Protein 4MWG (pdb70)

InterPro domains:
  IPR003382 Flavoprotein [PF02441] (17-140)
  IPR036551 Flavin prenyltransferase-like [G3DSA:3.40.50.1950] (12-192)
  IPR036551 Flavin prenyltransferase-like [SSF52507] (16-171)

Nearest PDB structures (foldseek):
  4mwg-assembly1_A  TM=1.006E+00  e=1.734E-36  Paraburkholderia xenovorans LB400
  3wis-assembly1_A  TM=1.001E+00  e=2.723E-32  Paraburkholderia xenovorans LB400
  6qlg-assembly1_A  TM=7.144E-01  e=1.109E-08  Aspergillus niger
  1sbz-assembly1_D  TM=7.211E-01  e=2.220E-07  Escherichia coli O157:H7
  1sbz-assembly1_A  TM=7.031E-01  e=7.095E-07  Escherichia coli O157:H7

Secondary structure (DSSP, 8-state):
--TT-EEEEEE-S--TTHHHHHHHHHHSSSEEEEE-HHHHHHGGGGT--HHHHHHHS-EEE---SS-GGGGGGGGT-EEEEEEEEE-HHHHHHHHHT---SHHHHHHHHHHHTT--EEEEE--SS-EE---EE---HHHHHHHHHHTTSTTEEEE-SHHHHHHHHHHHHHHHT-

Organism: Paraburkholderia xenovorans (strain LB400) (NCBI:txid266265)

Structure (mmCIF, N/CA/C/O backbone):
data_4MWG
#
_entry.id   4MWG
#
_cell.length_a   184.180
_cell.length_b   184.180
_cell.length_c   184.180
_cell.angle_alpha   90.000
_cell.angle_beta   90.000
_cell.angle_gamma   90.000
#
_symmetry.space_group_name_H-M   'F 4 3 2'
#
loop_
_entity.id
_entity.type
_entity.pdbx_description
1 polymer 'Putative dihydromethanopterin reductase (AfpA)'
2 non-polymer 'SULFATE ION'
3 water water
#
loop_
_atom_site.group_PDB
_atom_site.id
_atom_site.type_symbol
_atom_site.label_atom_id
_atom_site.label_alt_id
_atom_site.label_comp_id
_atom_site.label_asym_id
_atom_site.label_entity_id
_atom_site.label_seq_id
_atom_site.pdbx_PDB_ins_code
_atom_site.Cartn_x
_atom_site.Cartn_y
_atom_site.Cartn_z
_atom_site.occupancy
_atom_site.B_iso_or_equiv
_atom_site.auth_seq_id
_atom_site.auth_comp_id
_atom_site.auth_asym_id
_atom_site.auth_atom_id
_atom_site.pdbx_PDB_model_num
ATOM 1 N N . PHE A 1 19 ? 14.504 52.004 80.597 1.00 88.98 12 PHE A N 1
ATOM 2 C CA . PHE A 1 19 ? 15.267 52.404 79.417 1.00 89.59 12 PHE A CA 1
ATOM 3 C C . PHE A 1 19 ? 15.201 53.913 79.210 1.00 95.09 12 PHE A C 1
ATOM 4 O O . PHE A 1 19 ? 14.350 54.585 79.790 1.00 100.31 12 PHE A O 1
ATOM 12 N N . LYS A 1 20 ? 16.095 54.435 78.372 1.00 96.98 13 LYS A N 1
ATOM 13 C CA . LYS A 1 20 ? 16.090 55.851 78.004 1.00 98.39 13 LYS A CA 1
ATOM 14 C C . LYS A 1 20 ? 14.744 56.258 77.399 1.00 96.00 13 LYS A C 1
ATOM 15 O O . LYS A 1 20 ? 14.010 55.410 76.887 1.00 96.20 13 LYS A O 1
ATOM 21 N N . PRO A 1 21 ? 14.407 57.556 77.463 1.00 93.69 14 PRO A N 1
ATOM 22 C CA . PRO A 1 21 ? 13.141 58.013 76.878 1.00 86.79 14 PRO A CA 1
ATOM 23 C C . PRO A 1 21 ? 13.051 57.745 75.373 1.00 82.73 14 PRO A C 1
ATOM 24 O O . PRO A 1 21 ? 11.966 57.465 74.868 1.00 80.26 14 PRO A O 1
ATOM 28 N N . ASP A 1 22 ? 14.178 57.822 74.671 1.00 79.76 15 ASP A N 1
ATOM 29 C CA . ASP A 1 22 ? 14.180 57.647 73.221 1.00 73.09 15 ASP A CA 1
ATOM 30 C C . ASP A 1 22 ? 14.674 56.262 72.806 1.00 66.22 15 ASP A C 1
ATOM 31 O O . ASP A 1 22 ? 15.150 56.080 71.682 1.00 62.01 15 ASP A O 1
ATOM 36 N N . ALA A 1 23 ? 14.545 55.296 73.717 1.00 57.13 16 ALA A N 1
ATOM 37 C CA . ALA A 1 23 ? 14.885 53.905 73.444 1.00 56.74 16 ALA A CA 1
ATOM 38 C C . ALA A 1 23 ? 14.157 53.399 72.200 1.00 58.33 16 ALA A C 1
ATOM 39 O O . ALA A 1 23 ? 13.052 53.851 71.888 1.00 59.59 16 ALA A O 1
ATOM 41 N N . ARG A 1 24 ? 14.784 52.466 71.492 1.00 56.15 17 ARG A N 1
ATOM 42 C CA . ARG A 1 24 ? 14.271 51.997 70.208 1.00 54.37 17 ARG A CA 1
ATOM 43 C C . ARG A 1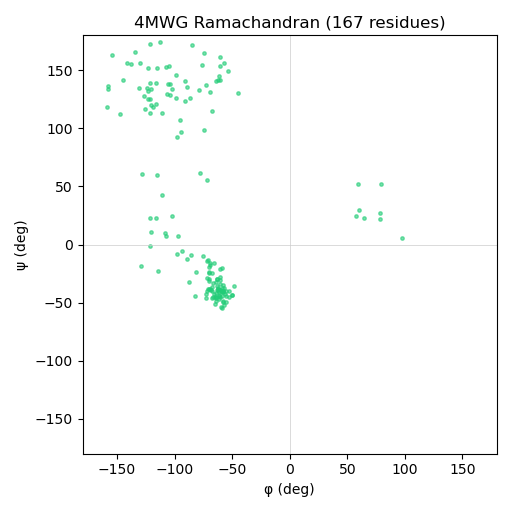 24 ? 14.006 50.506 70.191 1.00 49.82 17 ARG A C 1
ATOM 44 O O . ARG A 1 24 ? 14.349 49.785 71.127 1.00 48.57 17 ARG A O 1
ATOM 52 N N . PHE A 1 25 ? 13.398 50.058 69.101 1.00 43.79 18 PHE A N 1
ATOM 53 C CA . PHE A 1 25 ? 13.357 48.646 68.762 1.00 38.69 18 PHE A CA 1
ATOM 54 C C . PHE A 1 25 ? 14.691 48.246 68.138 1.00 46.39 18 PHE A C 1
ATOM 55 O O . PHE A 1 25 ? 15.197 48.961 67.276 1.00 45.27 18 PHE A O 1
ATOM 63 N N . ALA A 1 26 ? 15.273 47.131 68.581 1.00 41.52 19 ALA A N 1
ATOM 64 C CA . ALA A 1 26 ? 16.397 46.521 67.858 1.00 36.74 19 ALA A CA 1
ATOM 65 C C . ALA A 1 26 ? 15.844 45.444 66.933 1.00 37.48 19 ALA A C 1
ATOM 66 O O . ALA A 1 26 ? 15.572 44.324 67.367 1.00 42.33 19 ALA A O 1
ATOM 68 N N . TRP A 1 27 ? 15.643 45.791 65.669 1.00 40.87 20 TRP A N 1
ATOM 69 C CA . TRP A 1 27 ? 15.001 44.873 64.743 1.00 36.82 20 TRP A CA 1
ATOM 70 C C . TRP A 1 27 ? 16.054 44.084 63.952 1.00 38.35 20 TRP A C 1
ATOM 71 O O . TRP A 1 27 ? 16.730 44.627 63.077 1.00 38.02 20 TRP A O 1
ATOM 82 N N . CYS A 1 28 ? 16.196 42.805 64.278 1.00 35.97 21 CYS A N 1
ATOM 83 C CA . CYS A 1 28 ? 17.168 41.934 63.609 1.00 31.91 21 CYS A CA 1
ATOM 84 C C . CYS A 1 28 ? 16.575 41.227 62.419 1.00 36.49 21 CYS A C 1
ATOM 85 O O . CYS A 1 28 ? 15.424 40.784 62.467 1.00 42.09 21 CYS A O 1
ATOM 88 N N . VAL A 1 29 ? 17.369 41.108 61.356 1.00 35.21 22 VAL A N 1
ATOM 89 C CA . VAL A 1 29 ? 16.946 40.435 60.139 1.00 34.77 22 VAL A CA 1
ATOM 90 C C . VAL A 1 29 ? 17.890 39.255 59.840 1.00 34.39 22 VAL A C 1
ATOM 91 O O . VAL A 1 29 ? 19.097 39.415 59.908 1.00 35.93 22 VAL A O 1
ATOM 95 N N . THR A 1 30 ? 17.340 38.087 59.506 1.00 33.22 23 THR A N 1
ATOM 96 C CA . THR A 1 30 ? 18.153 36.912 59.129 1.00 30.68 23 THR A CA 1
ATOM 97 C C . THR A 1 30 ? 17.975 36.545 57.644 1.00 36.97 23 THR A C 1
ATOM 98 O O . THR A 1 30 ? 17.147 37.133 56.947 1.00 39.77 23 THR A O 1
ATOM 102 N N . GLY A 1 31 ? 18.751 35.575 57.167 1.00 39.34 24 GLY A N 1
ATOM 103 C CA . GLY A 1 31 ? 18.780 35.214 55.755 1.00 31.87 24 GLY A CA 1
ATOM 104 C C . GLY A 1 31 ? 17.569 34.485 55.182 1.00 36.34 24 GLY A C 1
ATOM 105 O O . GLY A 1 31 ? 17.704 33.426 54.585 1.00 39.51 24 GLY A O 1
ATOM 106 N N . SER A 1 32 ? 16.386 35.069 55.335 1.00 42.22 25 SER A N 1
ATOM 107 C CA . SER A 1 32 ? 15.159 34.505 54.771 1.00 48.78 25 SER A CA 1
ATOM 108 C C . SER A 1 32 ? 14.472 35.517 53.856 1.00 54.82 25 SER A C 1
ATOM 109 O O . SER A 1 32 ? 14.301 36.677 54.230 1.00 53.65 25 SER A O 1
ATOM 112 N N . GLY A 1 33 ? 14.076 35.087 52.662 1.00 56.51 26 GLY A N 1
ATOM 113 C CA . GLY A 1 33 ? 13.331 35.958 51.768 1.00 51.37 26 GLY A CA 1
ATOM 114 C C . GLY A 1 33 ? 11.843 35.826 52.029 1.00 61.52 26 GLY A C 1
ATOM 115 O O . GLY A 1 33 ? 11.032 36.639 51.561 1.00 61.78 26 GLY A O 1
ATOM 116 N N . HIS A 1 34 ? 11.485 34.794 52.790 1.00 60.24 27 HIS A N 1
ATOM 117 C CA . HIS A 1 34 ? 10.090 34.497 53.071 1.00 59.79 27 HIS A CA 1
ATOM 118 C C . HIS A 1 34 ? 9.476 35.588 53.933 1.00 59.74 27 HIS A C 1
ATOM 119 O O . HIS A 1 34 ? 9.886 35.792 55.074 1.00 61.84 27 HIS A O 1
ATOM 126 N N . LEU A 1 35 ? 8.505 36.294 53.361 1.00 53.50 28 LEU A N 1
ATOM 127 C CA . LEU A 1 35 ? 7.794 37.377 54.037 1.00 59.57 28 LEU A CA 1
ATOM 128 C C . LEU A 1 35 ? 8.755 38.463 54.510 1.00 56.89 28 LEU A C 1
ATOM 129 O O . LEU A 1 35 ? 8.462 39.209 55.445 1.00 58.56 28 LEU A O 1
ATOM 134 N N . LEU A 1 36 ? 9.900 38.543 53.842 1.00 50.06 29 LEU A N 1
ATOM 135 C CA . LEU A 1 36 ? 10.927 39.521 54.158 1.00 47.43 29 LEU A CA 1
ATOM 136 C C . LEU A 1 36 ? 10.435 40.928 53.896 1.00 51.94 29 LEU A C 1
ATOM 137 O O . LEU A 1 36 ? 10.624 41.835 54.706 1.00 51.08 29 LEU A O 1
ATOM 142 N N . ASP A 1 37 ? 9.794 41.090 52.746 1.00 48.48 30 ASP A N 1
ATOM 143 C CA . ASP A 1 37 ? 9.285 42.377 52.320 1.00 58.08 30 ASP A CA 1
ATOM 144 C C . ASP A 1 37 ? 8.259 42.927 53.303 1.00 63.91 30 ASP A C 1
ATOM 145 O O . ASP A 1 37 ? 8.287 44.110 53.672 1.00 63.65 30 ASP A O 1
ATOM 150 N N . GLU A 1 38 ? 7.350 42.052 53.721 1.00 58.13 31 GLU A N 1
ATOM 151 C CA . GLU A 1 38 ? 6.301 42.424 54.652 1.00 52.59 31 GLU A CA 1
ATOM 152 C C . GLU A 1 38 ? 6.866 42.678 56.046 1.00 49.57 31 GLU A C 1
ATOM 153 O O . GLU A 1 38 ? 6.335 43.486 56.803 1.00 52.91 31 GLU A O 1
ATOM 159 N N . SER A 1 39 ? 7.949 41.998 56.390 1.00 46.21 32 SER A N 1
ATOM 160 C CA . SER A 1 39 ? 8.577 42.237 57.686 1.00 51.71 32 SER A CA 1
ATOM 161 C C . SER A 1 39 ? 9.188 43.636 57.739 1.00 49.70 32 SER A C 1
ATOM 162 O O . SER A 1 39 ? 8.988 44.363 58.709 1.00 46.78 32 SER A O 1
ATOM 165 N N . ILE A 1 40 ? 9.917 44.011 56.688 1.00 48.17 33 ILE A N 1
ATOM 166 C CA . ILE A 1 40 ? 10.514 45.346 56.603 1.00 52.26 33 ILE A CA 1
ATOM 167 C C . ILE A 1 40 ? 9.424 46.417 56.586 1.00 49.06 33 ILE A C 1
ATOM 168 O O . ILE A 1 40 ? 9.585 47.482 57.182 1.00 54.18 33 ILE A O 1
ATOM 173 N N . ALA A 1 41 ? 8.309 46.126 55.918 1.00 46.43 34 ALA A N 1
ATOM 174 C CA . ALA A 1 41 ? 7.176 47.050 55.903 1.00 47.64 34 ALA A CA 1
ATOM 175 C C . ALA A 1 41 ? 6.651 47.287 57.314 1.00 53.93 34 ALA A C 1
ATOM 176 O O . ALA A 1 41 ? 6.277 48.410 57.670 1.00 58.68 34 ALA A O 1
ATOM 178 N N . LEU A 1 42 ? 6.623 46.232 58.125 1.00 50.44 35 LEU A N 1
ATOM 179 C CA . LEU A 1 42 ? 6.172 46.377 59.510 1.00 51.48 35 LEU A CA 1
ATOM 180 C C . LEU A 1 42 ? 7.152 47.213 60.322 1.00 52.38 35 LEU A C 1
ATOM 181 O O . LEU A 1 42 ? 6.738 48.030 61.140 1.00 54.87 35 LEU A O 1
ATOM 186 N N . ALA A 1 43 ? 8.447 47.006 60.091 1.00 52.27 36 ALA A N 1
ATOM 187 C CA . ALA A 1 43 ? 9.483 47.751 60.805 1.00 48.79 36 ALA A CA 1
ATOM 188 C C . ALA A 1 43 ? 9.414 49.245 60.481 1.00 57.67 36 ALA A C 1
ATOM 189 O O . ALA A 1 43 ? 9.714 50.093 61.329 1.00 62.53 36 ALA A O 1
ATOM 191 N N . LEU A 1 44 ? 9.006 49.554 59.253 1.00 53.40 37 LEU A N 1
ATOM 192 C CA . LEU A 1 44 ? 8.863 50.932 58.805 1.00 61.27 37 LEU A CA 1
ATOM 193 C C . LEU A 1 44 ? 7.753 51.659 59.543 1.00 58.17 37 LEU A C 1
ATOM 194 O O . LEU A 1 44 ? 7.855 52.857 59.777 1.00 65.50 37 LEU A O 1
ATOM 199 N N . GLU A 1 45 ? 6.693 50.937 59.904 1.00 59.54 38 GLU A N 1
ATOM 200 C CA . GLU A 1 45 ? 5.577 51.532 60.643 1.00 65.14 38 GLU A CA 1
ATOM 201 C C . GLU A 1 45 ? 5.973 51.892 62.072 1.00 60.71 38 GLU A C 1
ATOM 202 O O . GLU A 1 45 ? 5.295 52.682 62.717 1.00 64.39 38 GLU A O 1
ATOM 208 N N . LEU A 1 46 ? 7.051 51.297 62.575 1.00 55.56 39 LEU A N 1
ATOM 209 C CA . LEU A 1 46 ? 7.490 51.573 63.945 1.00 60.02 39 LEU A CA 1
ATOM 210 C C . LEU A 1 46 ? 8.103 52.961 64.054 1.00 66.63 39 LEU A C 1
ATOM 211 O O . LEU A 1 46 ? 8.881 53.363 63.190 1.00 72.39 39 LEU A O 1
ATOM 216 N N . PRO A 1 47 ? 7.761 53.691 65.126 1.00 70.13 40 PRO A N 1
ATOM 217 C CA . PRO A 1 47 ? 8.255 55.060 65.320 1.00 77.22 40 PRO A CA 1
ATOM 218 C C . PRO A 1 47 ? 9.782 55.151 65.292 1.00 70.69 40 PRO A C 1
ATOM 219 O O . PRO A 1 47 ? 10.318 56.051 64.639 1.00 70.73 40 PRO A O 1
ATOM 223 N N . ARG A 1 48 ? 10.464 54.227 65.967 1.00 59.32 41 ARG A N 1
ATOM 224 C CA . ARG A 1 48 ? 11.922 54.249 66.027 1.00 54.17 41 ARG A CA 1
ATOM 225 C C . ARG A 1 48 ? 12.488 52.843 66.109 1.00 63.49 41 ARG A C 1
ATOM 226 O O . ARG A 1 48 ? 12.307 52.152 67.119 1.00 63.30 41 ARG A O 1
ATOM 228 N N . ALA A 1 49 ? 13.173 52.415 65.051 1.00 49.06 42 ALA A N 1
ATOM 229 C CA . ALA A 1 49 ? 13.819 51.109 65.066 1.00 43.43 42 ALA A CA 1
ATOM 230 C C . ALA A 1 49 ? 15.126 51.145 64.288 1.00 47.63 42 ALA A C 1
ATOM 231 O O . ALA A 1 49 ? 15.226 51.810 63.253 1.00 54.22 42 ALA A O 1
ATOM 233 N N . ASP A 1 50 ? 16.130 50.444 64.803 1.00 41.61 43 ASP A N 1
ATOM 234 C CA . ASP A 1 50 ? 17.371 50.218 64.064 1.00 42.87 43 ASP A CA 1
ATOM 235 C C . ASP A 1 50 ? 17.410 48.775 63.548 1.00 40.97 43 ASP A C 1
ATOM 236 O O . ASP A 1 50 ? 16.794 47.883 64.145 1.00 43.62 43 ASP A O 1
ATOM 241 N N . LEU A 1 51 ? 18.134 48.552 62.453 1.00 41.38 44 LEU A N 1
ATOM 242 C CA . LEU A 1 51 ? 18.228 47.229 61.839 1.00 42.89 44 LEU A CA 1
ATOM 243 C C . LEU A 1 51 ? 19.559 46.563 62.128 1.00 41.91 44 LEU A C 1
ATOM 244 O O . LEU A 1 51 ? 20.612 47.199 62.051 1.00 40.10 44 LEU A O 1
ATOM 249 N N . PHE A 1 52 ? 19.495 45.268 62.427 1.00 34.79 45 PHE A N 1
ATOM 250 C CA . PHE A 1 52 ? 20.671 44.467 62.740 1.00 34.58 45 PHE A CA 1
ATOM 251 C C . PHE A 1 52 ? 20.688 43.242 61.814 1.00 39.63 45 PHE A C 1
ATOM 252 O O . PHE A 1 52 ? 19.781 42.422 61.864 1.00 36.34 45 PHE A O 1
ATOM 260 N N . LEU A 1 53 ? 21.709 43.127 60.963 1.00 38.24 46 LEU A N 1
ATOM 261 C CA . LEU A 1 53 ? 21.725 42.088 59.931 1.00 37.20 46 LEU A CA 1
ATOM 262 C C . LEU A 1 53 ? 22.699 40.946 60.242 1.00 33.93 46 LEU A C 1
ATOM 263 O O . LEU A 1 53 ? 23.816 41.187 60.688 1.00 35.47 46 LEU A O 1
ATOM 268 N N . SER A 1 54 ? 22.279 39.705 59.998 1.00 31.13 47 SER A N 1
ATOM 269 C CA . SER A 1 54 ? 23.238 38.602 59.911 1.00 30.60 47 SER A CA 1
ATOM 270 C C . SER A 1 54 ? 23.986 38.707 58.580 1.00 34.79 47 SER A C 1
ATOM 271 O O . SER A 1 54 ? 23.552 39.438 57.671 1.00 34.73 47 SER A O 1
ATOM 274 N N . ALA A 1 55 ? 25.098 37.983 58.451 1.00 33.33 48 ALA A N 1
ATOM 275 C CA . ALA A 1 55 ? 25.822 37.939 57.181 1.00 35.17 48 ALA A CA 1
ATOM 276 C C . ALA A 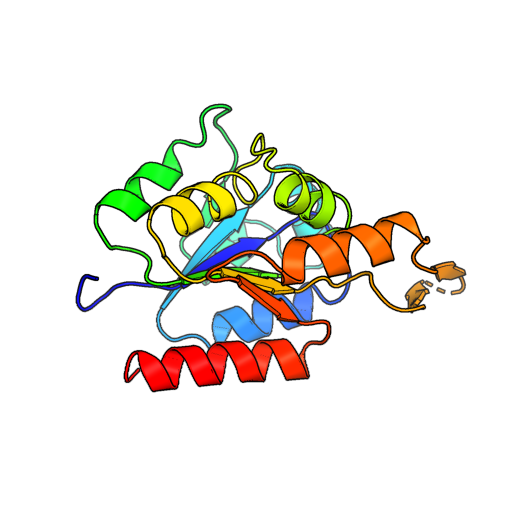1 55 ? 24.937 37.379 56.059 1.00 34.52 48 ALA A C 1
ATOM 277 O O . ALA A 1 55 ? 24.958 37.884 54.943 1.00 36.94 48 ALA A O 1
ATOM 279 N N . ALA A 1 56 ? 24.126 36.363 56.357 1.00 32.59 49 ALA A N 1
ATOM 280 C CA . ALA A 1 56 ? 23.282 35.774 55.319 1.00 40.35 49 ALA A CA 1
ATOM 281 C C . ALA A 1 56 ? 22.160 36.736 54.908 1.00 37.77 49 ALA A C 1
ATOM 282 O O . ALA A 1 56 ? 21.738 36.739 53.759 1.00 39.04 49 ALA A O 1
ATOM 284 N N . ALA A 1 57 ? 21.686 37.551 55.845 1.00 35.45 50 ALA A N 1
ATOM 285 C CA . ALA A 1 57 ? 20.659 38.547 55.531 1.00 33.97 50 ALA A CA 1
ATOM 286 C C . ALA A 1 57 ? 21.211 39.551 54.525 1.00 38.77 50 ALA A C 1
ATOM 287 O O . ALA A 1 57 ? 20.527 39.964 53.589 1.00 45.35 50 ALA A O 1
ATOM 289 N N . GLU A 1 58 ? 22.477 39.897 54.716 1.00 35.06 51 GLU A N 1
ATOM 290 C CA . GLU A 1 58 ? 23.160 40.851 53.873 1.00 40.90 51 GLU A CA 1
ATOM 291 C C . GLU A 1 58 ? 23.268 40.351 52.433 1.00 50.76 51 GLU A C 1
ATOM 292 O O . GLU A 1 58 ? 23.265 41.148 51.495 1.00 50.81 51 GLU A O 1
ATOM 298 N N . GLU A 1 59 ? 23.322 39.034 52.248 1.00 49.26 52 GLU A N 1
ATOM 299 C CA . GLU A 1 59 ? 23.365 38.464 50.896 1.00 51.62 52 GLU A CA 1
ATOM 300 C C . GLU A 1 59 ? 21.968 38.250 50.317 1.00 50.89 52 GLU A C 1
ATOM 301 O O . GLU A 1 59 ? 21.752 38.351 49.114 1.00 54.24 52 GLU A O 1
ATOM 307 N N . VAL A 1 60 ? 21.018 37.953 51.185 1.00 43.81 53 VAL A N 1
ATOM 308 C CA . VAL A 1 60 ? 19.671 37.613 50.753 1.00 51.77 53 VAL A CA 1
ATOM 309 C C . VAL A 1 60 ? 18.822 38.845 50.468 1.00 52.48 53 VAL A C 1
ATOM 310 O O . VAL A 1 60 ? 18.092 38.888 49.472 1.00 44.95 53 VAL A O 1
ATOM 314 N N . LEU A 1 61 ? 18.900 39.834 51.357 1.00 44.33 54 LEU A N 1
ATOM 315 C CA . LEU A 1 61 ? 18.065 41.029 51.234 1.00 43.68 54 LEU A CA 1
ATOM 316 C C . LEU A 1 61 ? 18.084 41.700 49.849 1.00 45.50 54 LEU A C 1
ATOM 317 O O . LEU A 1 61 ? 17.024 42.100 49.364 1.00 46.19 54 LEU A O 1
ATOM 322 N N . PRO A 1 62 ? 19.271 41.840 49.206 1.00 43.83 55 PRO A N 1
ATOM 323 C CA . PRO A 1 62 ? 19.261 42.469 47.876 1.00 49.39 55 PRO A CA 1
ATOM 324 C C . PRO A 1 62 ? 18.430 41.703 46.855 1.00 58.67 55 PRO A C 1
ATOM 325 O O . PRO A 1 62 ? 17.870 42.307 45.938 1.00 58.87 55 PRO A O 1
ATOM 329 N N . LEU A 1 63 ? 18.364 40.386 47.011 1.00 55.86 56 LEU A N 1
ATOM 330 C CA . LEU A 1 63 ? 17.655 39.546 46.052 1.00 57.57 56 LEU A CA 1
ATOM 331 C C . LEU A 1 63 ? 16.147 39.733 46.161 1.00 57.65 56 LEU A C 1
ATOM 332 O O . LEU A 1 63 ? 15.396 39.327 45.272 1.00 59.13 56 LEU A O 1
ATOM 337 N N . TYR A 1 64 ? 15.703 40.362 47.243 1.00 50.57 57 TYR A N 1
ATOM 338 C CA . TYR A 1 64 ? 14.281 40.566 47.462 1.00 52.87 57 TYR A CA 1
ATOM 339 C C . TYR A 1 64 ? 13.911 42.028 47.588 1.00 55.42 57 TYR A C 1
ATOM 340 O O . TYR A 1 64 ? 12.888 42.360 48.176 1.00 66.03 57 TYR A O 1
ATOM 349 N N . GLY A 1 65 ? 14.744 42.906 47.046 1.00 56.14 58 GLY A N 1
ATOM 350 C CA . GLY A 1 65 ? 14.376 44.307 46.939 1.00 52.68 58 GLY A CA 1
ATOM 351 C C . GLY A 1 65 ? 14.890 45.237 48.023 1.00 45.20 58 GLY A C 1
ATOM 352 O O . GLY A 1 65 ? 14.544 46.423 48.032 1.00 51.45 58 GLY A O 1
ATOM 353 N N . TRP A 1 66 ? 15.724 44.712 48.916 1.00 41.30 59 TRP A N 1
ATOM 354 C CA . TRP A 1 66 ? 16.237 45.484 50.058 1.00 49.73 59 TRP A CA 1
ATOM 355 C C . TRP A 1 66 ? 17.757 45.451 50.204 1.00 43.46 59 TRP A C 1
ATOM 356 O O . TRP A 1 66 ? 18.291 45.007 51.221 1.00 40.03 59 TRP A O 1
ATOM 367 N N . ALA A 1 67 ? 18.429 45.943 49.171 1.00 44.61 60 ALA A N 1
ATOM 368 C CA . ALA A 1 67 ? 19.860 46.201 49.194 1.00 46.68 60 ALA A CA 1
ATOM 369 C C . ALA A 1 67 ? 20.183 47.213 50.280 1.00 44.99 60 ALA A C 1
ATOM 370 O O . ALA A 1 67 ? 19.339 48.038 50.634 1.00 47.19 60 ALA A O 1
ATOM 372 N N . LEU A 1 68 ? 21.406 47.170 50.791 1.00 46.23 61 LEU A N 1
ATOM 373 C CA . LEU A 1 68 ? 21.823 48.093 51.848 1.00 48.28 61 LEU A CA 1
ATOM 374 C C . LEU A 1 68 ? 21.535 49.586 51.573 1.00 47.94 61 LEU A C 1
ATOM 375 O O . LEU A 1 68 ? 21.072 50.268 52.475 1.00 51.37 61 LEU A O 1
ATOM 380 N N . PRO A 1 69 ? 21.800 50.096 50.344 1.00 50.98 62 PRO A N 1
ATOM 381 C CA . PRO A 1 69 ? 21.492 51.514 50.110 1.00 51.39 62 PRO A CA 1
ATOM 382 C C . PRO A 1 69 ? 20.024 51.848 50.359 1.00 52.74 62 PRO A C 1
ATOM 383 O O . PRO A 1 69 ? 19.706 52.936 50.827 1.00 60.39 62 PRO A O 1
ATOM 387 N N . ARG A 1 70 ? 19.137 50.917 50.041 1.00 52.06 63 ARG A N 1
ATOM 388 C CA . ARG A 1 70 ? 17.734 51.165 50.270 1.00 52.41 63 ARG A CA 1
ATOM 389 C C . ARG A 1 70 ? 17.441 51.100 51.761 1.00 46.23 63 ARG A C 1
ATOM 390 O O . ARG A 1 70 ? 16.748 51.966 52.291 1.00 53.90 63 ARG A O 1
ATOM 398 N N . LEU A 1 71 ? 17.964 50.082 52.438 1.00 41.05 64 LEU A N 1
ATOM 399 C CA . LEU A 1 71 ? 17.762 49.977 53.882 1.00 42.22 64 LEU A CA 1
ATOM 400 C C . LEU A 1 71 ? 18.251 51.233 54.605 1.00 48.36 64 LEU A C 1
ATOM 401 O O . LEU A 1 71 ? 17.578 51.736 55.493 1.00 47.38 64 LEU A O 1
ATOM 406 N N . ARG A 1 72 ? 19.409 51.747 54.199 1.00 48.51 65 ARG A N 1
ATOM 407 C CA . ARG A 1 72 ? 20.006 52.910 54.849 1.00 48.41 65 ARG A CA 1
ATOM 408 C C . ARG A 1 72 ? 19.236 54.208 54.623 1.00 53.01 65 ARG A C 1
ATOM 409 O O . ARG A 1 72 ? 19.429 55.160 55.369 1.00 60.34 65 ARG A O 1
ATOM 417 N N . LYS A 1 73 ? 18.360 54.255 53.622 1.00 48.88 66 LYS A N 1
ATOM 418 C CA . LYS A 1 73 ? 17.497 55.421 53.453 1.00 54.50 66 LYS A CA 1
ATOM 419 C C . LYS A 1 73 ? 16.448 55.500 54.553 1.00 55.92 66 LYS A C 1
ATOM 420 O O . LYS A 1 73 ? 15.945 56.575 54.849 1.00 54.52 66 LYS A O 1
ATOM 426 N N . HIS A 1 74 ? 16.114 54.362 55.155 1.00 55.98 67 HIS A N 1
ATOM 427 C CA . HIS A 1 74 ? 15.011 54.310 56.115 1.00 53.03 67 HIS A CA 1
ATOM 428 C C . HIS A 1 74 ? 15.443 53.994 57.541 1.00 51.10 67 HIS A C 1
ATOM 429 O O . HIS A 1 74 ? 14.733 54.303 58.491 1.00 58.78 67 HIS A O 1
ATOM 436 N N . PHE A 1 75 ? 16.599 53.363 57.687 1.00 43.48 68 PHE A N 1
ATOM 437 C CA . PHE A 1 75 ? 17.073 52.927 58.992 1.00 44.88 68 PHE A CA 1
ATOM 438 C C . PHE A 1 75 ? 18.551 53.194 59.179 1.00 45.96 68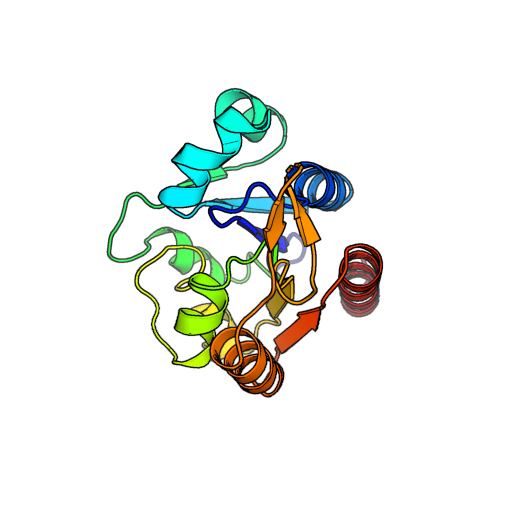 PHE A C 1
ATOM 439 O O . PHE A 1 75 ? 19.315 53.224 58.219 1.00 45.93 68 PHE A O 1
ATOM 447 N N . ARG A 1 76 ? 18.955 53.313 60.435 1.00 45.71 69 ARG A N 1
ATOM 448 C CA . ARG A 1 76 ? 20.329 53.031 60.813 1.00 49.58 69 ARG A CA 1
ATOM 449 C C . ARG A 1 76 ? 20.531 51.518 60.669 1.00 46.59 69 ARG A C 1
ATOM 450 O O . ARG A 1 76 ? 19.716 50.728 61.141 1.00 42.49 69 ARG A O 1
ATOM 458 N N . VAL A 1 77 ? 21.596 51.100 59.999 1.00 44.02 70 VAL A N 1
ATOM 459 C CA . VAL A 1 77 ? 21.805 49.667 59.771 1.00 38.80 70 VAL A CA 1
ATOM 460 C C . VAL A 1 77 ? 23.128 49.189 60.362 1.00 44.60 70 VAL A C 1
ATOM 461 O O . VAL A 1 77 ? 24.182 49.744 60.064 1.00 45.08 70 VAL A O 1
ATOM 465 N N . PHE A 1 78 ? 23.054 48.171 61.211 1.00 40.64 71 PHE A N 1
ATOM 466 C CA . PHE A 1 78 ? 24.240 47.548 61.783 1.00 42.85 71 PHE A CA 1
ATOM 467 C C . PHE A 1 78 ? 24.463 46.202 61.142 1.00 40.56 71 PHE A C 1
ATOM 468 O O . PHE A 1 78 ? 23.556 45.363 61.076 1.00 40.58 71 PHE A O 1
ATOM 476 N N . ARG A 1 79 ? 25.688 46.009 60.686 1.00 41.52 72 ARG A N 1
ATOM 477 C CA . ARG A 1 79 ? 26.079 44.818 59.971 1.00 45.03 72 ARG A CA 1
ATOM 478 C C . ARG A 1 79 ? 26.962 43.946 60.818 1.00 45.00 72 ARG A C 1
ATOM 479 O O . ARG A 1 79 ? 27.700 44.424 61.671 1.00 47.64 72 ARG A O 1
ATOM 487 N N . ASP A 1 80 ? 26.892 42.660 60.515 1.00 54.08 73 ASP A N 1
ATOM 488 C CA . ASP A 1 80 ? 27.586 41.613 61.218 1.00 57.79 73 ASP A CA 1
ATOM 489 C C . ASP A 1 80 ? 29.052 41.565 60.814 1.00 71.33 73 ASP A C 1
ATOM 490 O O . ASP A 1 80 ? 29.506 40.573 60.251 1.00 68.58 73 ASP A O 1
ATOM 495 N N . ASN A 1 81 ? 29.788 42.638 61.069 1.00 83.97 74 ASN A N 1
ATOM 496 C CA . ASN A 1 81 ? 31.194 42.665 60.687 1.00 94.10 74 ASN A CA 1
ATOM 497 C C . ASN A 1 81 ? 32.093 42.637 61.915 1.00 98.61 74 ASN A C 1
ATOM 498 O O . ASN A 1 81 ? 33.092 43.355 61.997 1.00 101.12 74 ASN A O 1
ATOM 503 N N . SER A 1 82 ? 31.713 41.792 62.869 1.00 97.01 75 SER A N 1
ATOM 504 C CA . SER A 1 82 ? 32.573 41.450 63.996 1.00 95.15 75 SER A CA 1
ATOM 505 C C . SER A 1 82 ? 32.137 40.112 64.591 1.00 91.58 75 SER A C 1
ATOM 506 O O . SER A 1 82 ? 30.945 39.871 64.802 1.00 84.09 75 SER A O 1
ATOM 509 N N . ALA A 1 83 ? 33.111 39.241 64.840 1.00 93.12 76 ALA A N 1
ATOM 510 C CA . ALA A 1 83 ? 32.855 37.949 65.471 1.00 82.76 76 ALA A CA 1
ATOM 511 C C . ALA A 1 83 ? 32.299 38.147 66.885 1.00 85.42 76 ALA A C 1
ATOM 512 O O . ALA A 1 83 ? 31.434 37.389 67.342 1.00 89.48 76 ALA A O 1
ATOM 514 N N . SER A 1 84 ? 32.789 39.188 67.557 1.00 81.79 77 SER A N 1
ATOM 515 C CA . SER A 1 84 ? 32.381 39.517 68.920 1.00 82.29 77 SER A CA 1
ATOM 516 C C . SER A 1 84 ? 30.963 40.085 68.992 1.00 87.73 77 SER A C 1
ATOM 517 O O . SER A 1 84 ? 30.280 39.931 70.010 1.00 86.48 77 SER A O 1
ATOM 520 N N . GLY A 1 85 ? 30.526 40.738 67.914 1.00 89.59 78 GLY A N 1
ATOM 521 C CA . GLY A 1 85 ? 29.230 41.396 67.884 1.00 85.75 78 GLY A CA 1
ATOM 522 C C . GLY A 1 85 ? 29.271 42.740 68.594 1.00 86.11 78 GLY A C 1
ATOM 523 O O . GLY A 1 85 ? 28.448 43.022 69.463 1.00 81.02 78 GLY A O 1
ATOM 524 N N . VAL A 1 86 ? 30.232 43.576 68.213 1.00 92.61 79 VAL A N 1
ATOM 525 C CA . VAL A 1 86 ? 30.447 44.889 68.841 1.00 92.93 79 VAL A CA 1
ATOM 526 C C . VAL A 1 86 ? 29.203 45.806 69.028 1.00 93.02 79 VAL A C 1
ATOM 527 O O . VAL A 1 86 ? 29.120 46.515 70.039 1.00 87.89 79 VAL A O 1
ATOM 531 N N . PRO A 1 87 ? 28.237 45.801 68.072 1.00 89.49 80 PRO A N 1
ATOM 532 C CA . PRO A 1 87 ? 27.044 46.650 68.252 1.00 83.99 80 PRO A CA 1
ATOM 533 C C . PRO A 1 87 ? 26.218 46.376 69.508 1.00 79.17 80 PRO A C 1
ATOM 534 O O . PRO A 1 87 ? 25.451 47.243 69.925 1.00 71.19 80 PRO A O 1
ATOM 538 N N . VAL A 1 88 ? 26.376 45.192 70.091 1.00 80.58 81 VAL A N 1
ATOM 539 C CA . VAL A 1 88 ? 25.538 44.750 71.202 1.00 80.44 81 VAL A CA 1
ATOM 540 C C . VAL A 1 88 ? 25.791 45.531 72.511 1.00 80.81 81 VAL A C 1
ATOM 541 O O . VAL A 1 88 ? 24.959 45.514 73.427 1.00 80.94 81 VAL A O 1
ATOM 545 N N . GLY A 1 89 ? 26.913 46.243 72.589 1.00 75.59 82 GLY A N 1
ATOM 546 C CA . GLY A 1 89 ? 27.208 47.058 73.755 1.00 69.20 82 GLY A CA 1
ATOM 547 C C . GLY A 1 89 ? 26.170 48.146 73.989 1.00 72.53 82 GLY A C 1
ATOM 548 O O . GLY A 1 89 ? 26.036 48.662 75.099 1.00 72.15 82 GLY A O 1
ATOM 549 N N . MET A 1 90 ? 25.428 48.493 72.939 1.00 72.28 83 MET A N 1
ATOM 550 C CA . MET A 1 90 ? 24.391 49.522 73.038 1.00 77.21 83 MET A CA 1
ATOM 551 C C . MET A 1 90 ? 23.201 49.098 73.910 1.00 68.50 83 MET A C 1
ATOM 552 O O . MET A 1 90 ? 22.498 49.952 74.464 1.00 57.97 83 MET A O 1
ATOM 557 N N . LEU A 1 91 ? 22.980 47.789 74.034 1.00 65.48 84 LEU A N 1
ATOM 558 C CA . LEU A 1 91 ? 21.972 47.268 74.953 1.00 65.45 84 LEU A CA 1
ATOM 559 C C . LEU A 1 91 ? 22.252 47.685 76.397 1.00 71.85 84 LEU A C 1
ATOM 560 O O . LEU A 1 91 ? 21.331 47.992 77.157 1.00 72.67 84 LEU A O 1
ATOM 565 N N . TYR A 1 92 ? 23.527 47.709 76.767 1.00 70.41 85 TYR A N 1
ATOM 566 C CA . TYR A 1 92 ? 23.919 48.012 78.140 1.00 67.79 85 TYR A CA 1
ATOM 567 C C . TYR A 1 92 ? 23.587 49.437 78.556 1.00 75.58 85 TYR A C 1
ATOM 568 O O . TYR A 1 92 ? 23.592 49.757 79.743 1.00 80.95 85 TYR A O 1
ATOM 577 N N . HIS A 1 93 ? 23.306 50.306 77.596 1.00 75.50 86 HIS A N 1
ATOM 578 C CA . HIS A 1 93 ? 23.071 51.702 77.943 1.00 72.54 86 HIS A CA 1
ATOM 579 C C . HIS A 1 93 ? 21.607 52.076 77.802 1.00 70.23 86 HIS A C 1
ATOM 580 O O . HIS A 1 93 ? 21.251 53.245 77.876 1.00 79.59 86 HIS A O 1
ATOM 587 N N . GLY A 1 94 ? 20.759 51.077 77.591 1.00 65.91 87 GLY A N 1
ATOM 588 C CA . GLY A 1 94 ? 19.328 51.303 77.578 1.00 64.85 87 GLY A CA 1
ATOM 589 C C . GLY A 1 94 ? 18.789 51.920 76.299 1.00 58.08 87 GLY A C 1
ATOM 590 O O . GLY A 1 94 ? 17.757 52.581 76.331 1.00 62.97 87 GLY A O 1
ATOM 591 N N . MET A 1 95 ? 19.467 51.690 75.177 1.00 53.49 88 MET A N 1
ATOM 592 C CA . MET A 1 95 ? 19.042 52.253 73.891 1.00 53.74 88 MET A CA 1
ATOM 593 C C . MET A 1 95 ? 17.934 51.433 73.230 1.00 55.38 88 MET A C 1
ATOM 594 O O . MET A 1 95 ? 17.179 51.941 72.403 1.00 53.44 88 MET A O 1
ATOM 599 N N . TYR A 1 96 ? 17.847 50.158 73.589 1.00 43.87 89 TYR A N 1
ATOM 600 C CA . TYR A 1 96 ? 16.858 49.279 72.983 1.00 43.13 89 TYR A CA 1
ATOM 601 C C . TYR A 1 96 ? 15.968 48.654 74.047 1.00 49.50 89 TYR A C 1
ATOM 602 O O . TYR A 1 96 ? 16.449 48.064 75.008 1.00 48.53 89 TYR A O 1
ATOM 611 N N . HIS A 1 97 ? 14.662 48.819 73.891 1.00 40.27 90 HIS A N 1
ATOM 612 C CA . HIS A 1 97 ? 13.730 48.361 74.910 1.00 43.46 90 HIS A CA 1
ATOM 613 C C . HIS A 1 97 ? 13.189 47.016 74.491 1.00 45.39 90 HIS A C 1
ATOM 614 O O . HIS A 1 97 ? 12.497 46.364 75.258 1.00 47.73 90 HIS A O 1
ATOM 621 N N . THR A 1 98 ? 13.514 46.613 73.261 1.00 41.94 91 THR A N 1
ATOM 622 C CA . THR A 1 98 ? 12.984 45.380 72.677 1.00 41.72 91 THR A CA 1
ATOM 623 C C . THR A 1 98 ? 13.896 44.879 71.557 1.00 40.01 91 THR A C 1
ATOM 624 O O . THR A 1 98 ? 14.370 45.664 70.725 1.00 37.00 91 THR A O 1
ATOM 628 N N . VAL A 1 99 ? 14.145 43.569 71.548 1.00 37.08 92 VAL A N 1
ATOM 629 C CA . VAL A 1 99 ? 14.786 42.908 70.409 1.00 32.53 92 VAL A CA 1
ATOM 630 C C . VAL A 1 99 ? 13.745 42.133 69.597 1.00 39.44 92 VAL A C 1
ATOM 631 O O . VAL A 1 99 ? 12.950 41.361 70.148 1.00 42.05 92 VAL A O 1
ATOM 635 N N . VAL A 1 100 ? 13.727 42.374 68.291 1.00 34.36 93 VAL A N 1
ATOM 636 C CA . VAL A 1 100 ? 12.830 41.673 67.377 1.00 32.74 93 VAL A CA 1
ATOM 637 C C . VAL A 1 100 ? 13.699 40.873 66.410 1.00 36.28 93 VAL A C 1
ATOM 638 O O . VAL A 1 100 ? 14.738 41.364 65.985 1.00 37.61 93 VAL A O 1
ATOM 642 N N . ILE A 1 101 ? 13.306 39.643 66.081 1.00 37.27 94 ILE A N 1
ATOM 643 C CA . ILE A 1 101 ? 13.905 38.962 64.930 1.00 34.37 94 ILE A CA 1
ATOM 644 C C . ILE A 1 101 ? 12.827 38.598 63.919 1.00 35.42 94 ILE A C 1
ATOM 645 O O . ILE A 1 101 ? 11.970 37.746 64.173 1.00 38.52 94 ILE A O 1
ATOM 650 N N . ALA A 1 102 ? 12.885 39.242 62.761 1.00 35.28 95 ALA A N 1
ATOM 651 C CA . ALA A 1 102 ? 11.850 39.093 61.763 1.00 34.10 95 ALA A CA 1
ATOM 652 C C . ALA A 1 102 ? 12.390 39.486 60.397 1.00 38.87 95 ALA A C 1
ATOM 653 O O . ALA A 1 102 ? 12.802 40.634 60.200 1.00 40.23 95 ALA A O 1
ATOM 655 N N . PRO A 1 103 ? 12.407 38.533 59.448 1.00 42.03 96 PRO A N 1
ATOM 656 C CA . PRO A 1 103 ? 12.074 37.118 59.662 1.00 40.18 96 PRO A CA 1
ATOM 657 C C . PRO A 1 103 ? 13.201 36.374 60.369 1.00 37.77 96 PRO A C 1
ATOM 658 O O . PRO A 1 103 ? 14.353 36.805 60.302 1.00 35.93 96 PRO A O 1
ATOM 662 N N . ALA A 1 104 ? 12.861 35.296 61.065 1.00 36.66 97 ALA A N 1
ATOM 663 C CA . ALA A 1 104 ? 13.856 34.459 61.735 1.00 31.67 97 ALA A CA 1
ATOM 664 C C . ALA A 1 104 ? 13.926 33.116 61.019 1.00 36.38 97 ALA A C 1
ATOM 665 O O . ALA A 1 104 ? 12.950 32.368 61.012 1.00 35.29 97 ALA A O 1
ATOM 667 N N . THR A 1 105 ? 15.057 32.835 60.381 1.00 34.42 98 THR A N 1
ATOM 668 C CA . THR A 1 105 ? 15.294 31.537 59.749 1.00 36.48 98 THR A CA 1
ATOM 669 C C . THR A 1 105 ? 15.251 30.402 60.767 1.00 39.45 98 THR A C 1
ATOM 670 O O . THR A 1 105 ? 15.392 30.642 61.976 1.00 35.69 98 THR A O 1
ATOM 674 N N . SER A 1 106 ? 15.062 29.173 60.282 1.00 33.63 99 SER A N 1
ATOM 675 C CA A SER A 1 106 ? 15.104 28.009 61.149 0.70 31.35 99 SER A CA 1
ATOM 676 C CA B SER A 1 106 ? 15.117 27.992 61.138 0.30 31.67 99 SER A CA 1
ATOM 677 C C . SER A 1 106 ? 16.495 27.915 61.782 1.00 26.72 99 SER A C 1
ATOM 678 O O . SER A 1 106 ? 16.646 27.536 62.946 1.00 31.97 99 SER A O 1
ATOM 683 N N . ASN A 1 107 ? 17.512 28.279 61.012 1.00 28.00 100 ASN A N 1
ATOM 684 C CA . ASN A 1 107 ? 18.866 28.259 61.529 1.00 29.60 100 ASN A CA 1
ATOM 685 C C . ASN A 1 107 ? 19.012 29.162 62.771 1.00 35.28 100 ASN A C 1
ATOM 686 O O . ASN A 1 107 ? 19.618 28.764 63.764 1.00 35.41 100 ASN A O 1
ATOM 691 N N . THR A 1 108 ? 18.451 30.369 62.711 1.00 34.25 101 THR A N 1
ATOM 692 C CA . THR A 1 108 ? 18.533 31.308 63.839 1.00 29.16 101 THR A CA 1
ATOM 693 C C . THR A 1 108 ? 17.646 30.847 65.015 1.00 25.57 101 THR A C 1
ATOM 694 O O . THR A 1 108 ? 18.051 30.915 66.177 1.00 30.14 101 THR A O 1
ATOM 698 N N . VAL A 1 109 ? 16.455 30.338 64.715 1.00 26.44 102 VAL A N 1
ATOM 699 C CA . VAL A 1 109 ? 15.604 29.790 65.773 1.00 33.18 102 VAL A CA 1
ATOM 700 C C . VAL A 1 109 ? 16.341 28.651 66.520 1.00 34.40 102 VAL A C 1
ATOM 701 O O . VAL A 1 109 ? 16.300 28.566 67.747 1.00 36.01 102 VAL A O 1
ATOM 705 N N . ALA A 1 110 ? 17.042 27.810 65.764 1.00 31.59 103 ALA A N 1
ATOM 706 C CA . ALA A 1 110 ? 17.822 26.714 66.323 1.00 30.88 103 ALA A CA 1
ATOM 707 C C . ALA A 1 110 ? 18.891 27.240 67.268 1.00 34.73 103 ALA A C 1
ATOM 708 O O . ALA A 1 110 ? 18.987 26.800 68.419 1.00 29.66 103 ALA A O 1
ATOM 710 N N . LYS A 1 111 ? 19.693 28.173 66.763 1.00 30.79 104 LYS A N 1
ATOM 711 C CA . LYS A 1 111 ? 20.809 28.727 67.525 1.00 31.36 104 LYS A CA 1
ATOM 712 C C . LYS A 1 111 ? 20.272 29.421 68.782 1.00 29.35 104 LYS A C 1
ATOM 713 O O . LYS A 1 111 ? 20.783 29.188 69.875 1.00 33.20 104 LYS A O 1
ATOM 719 N N . CYS A 1 112 ? 19.232 30.242 68.634 1.00 26.91 105 CYS A N 1
ATOM 720 C CA . CYS A 1 112 ? 18.575 30.863 69.806 1.00 29.04 105 CYS A CA 1
ATOM 721 C C . CYS A 1 112 ? 18.123 29.812 70.813 1.00 35.17 105 CYS A C 1
ATOM 722 O O . CYS A 1 112 ? 18.440 29.899 72.002 1.00 31.76 105 CYS A O 1
ATOM 725 N N . ALA A 1 113 ? 17.429 28.789 70.324 1.00 32.86 106 ALA A N 1
ATOM 726 C CA . ALA A 1 113 ? 16.890 27.762 71.205 1.00 33.20 106 ALA A CA 1
ATOM 727 C C . ALA A 1 113 ? 17.987 27.055 71.974 1.00 33.97 106 ALA A C 1
ATOM 728 O O . ALA A 1 113 ? 17.745 26.570 73.066 1.00 32.74 106 ALA A O 1
ATOM 730 N N . PHE A 1 114 ? 19.200 26.986 71.437 1.00 29.05 107 PHE A N 1
ATOM 731 C CA . PHE A 1 114 ? 20.204 26.218 72.159 1.00 32.90 107 PHE A CA 1
ATOM 732 C C . PHE A 1 114 ? 21.254 27.113 72.815 1.00 33.36 107 PHE A C 1
ATOM 733 O O . PHE A 1 114 ? 22.219 26.624 73.403 1.00 34.16 107 PHE A O 1
ATOM 741 N N . GLY A 1 115 ? 21.023 28.425 72.765 1.00 35.33 108 GLY A N 1
ATOM 742 C CA . GLY A 1 115 ? 21.892 29.366 73.447 1.00 35.77 108 GLY A CA 1
ATOM 743 C C . GLY A 1 115 ? 23.188 29.639 72.699 1.00 32.28 108 GLY A C 1
ATOM 744 O O . GLY A 1 115 ? 24.179 30.066 73.297 1.00 32.52 108 GLY A O 1
ATOM 745 N N . ILE A 1 116 ? 23.186 29.391 71.394 1.00 30.40 109 ILE A N 1
ATOM 746 C CA . ILE A 1 116 ? 24.345 29.678 70.554 1.00 34.00 109 ILE A CA 1
ATOM 747 C C . ILE A 1 116 ? 24.209 31.108 70.058 1.00 34.62 109 ILE A C 1
ATOM 748 O O . ILE A 1 116 ? 23.122 31.523 69.648 1.00 32.76 109 ILE A O 1
ATOM 753 N N . SER A 1 117 ? 25.290 31.877 70.108 1.00 33.64 110 SER A N 1
ATOM 754 C CA A SER A 1 117 ? 25.219 33.260 69.647 0.79 36.29 110 SER A CA 1
ATOM 755 C CA B SER A 1 117 ? 25.237 33.263 69.652 0.21 35.42 110 SER A CA 1
ATOM 756 C C . SER A 1 117 ? 26.473 33.641 68.841 1.00 43.99 110 SER A C 1
ATOM 757 O O . SER A 1 117 ? 27.328 34.363 69.331 1.00 54.66 110 SER A O 1
ATOM 762 N N . ASP A 1 118 ? 26.583 33.148 67.603 1.00 30.07 111 ASP A N 1
ATOM 763 C CA . ASP A 1 118 ? 27.781 33.447 66.798 1.00 28.35 111 ASP A CA 1
ATOM 764 C C . ASP A 1 118 ? 27.396 34.264 65.549 1.00 28.29 111 ASP A C 1
ATOM 765 O O . ASP A 1 118 ? 28.104 34.256 64.553 1.00 30.32 111 ASP A O 1
ATOM 770 N N . THR A 1 119 ? 26.261 34.951 65.619 1.00 29.07 112 THR A N 1
ATOM 771 C CA . THR A 1 119 ? 25.854 35.927 64.599 1.00 31.34 112 THR A CA 1
ATOM 772 C C . THR A 1 119 ? 25.355 37.167 65.350 1.00 37.29 112 THR A C 1
ATOM 773 O O . THR A 1 119 ? 25.093 37.117 66.557 1.00 29.46 112 THR A O 1
ATOM 777 N N . LEU A 1 120 ? 25.212 38.277 64.653 1.00 31.98 113 LEU A N 1
ATOM 778 C CA . LEU A 1 120 ? 24.746 39.490 65.302 1.00 33.75 113 LEU A CA 1
ATOM 779 C C . LEU A 1 120 ? 23.299 39.335 65.842 1.00 31.16 113 LEU A C 1
ATOM 780 O O . LEU A 1 120 ? 23.060 39.657 67.001 1.00 38.34 113 LEU A O 1
ATOM 785 N N . PRO A 1 121 ? 22.340 38.826 65.031 1.00 32.18 114 PRO A N 1
ATOM 786 C CA . PRO A 1 121 ? 20.992 38.641 65.591 1.00 30.20 114 PRO A CA 1
ATOM 787 C C . PRO A 1 121 ? 20.925 37.657 66.757 1.00 32.74 114 PRO A C 1
ATOM 788 O O . PRO A 1 121 ? 20.194 37.926 67.701 1.00 32.40 114 PRO A O 1
ATOM 792 N N . THR A 1 122 ? 21.678 36.559 66.726 1.00 29.72 115 THR A N 1
ATOM 793 C CA . THR A 1 122 ? 21.572 35.609 67.831 1.00 31.67 115 THR A CA 1
ATOM 794 C C . THR A 1 122 ? 22.295 36.180 69.055 1.00 34.16 115 THR A C 1
ATOM 795 O O . THR A 1 122 ? 21.885 35.933 70.187 1.00 37.36 115 THR A O 1
ATOM 799 N N A ASN A 1 123 ? 23.355 36.954 68.826 0.50 28.41 116 ASN A N 1
ATOM 800 N N B ASN A 1 123 ? 23.344 36.962 68.819 0.50 28.51 116 ASN A N 1
ATOM 801 C CA A ASN A 1 123 ? 24.025 37.667 69.918 0.50 30.55 116 ASN A CA 1
ATOM 802 C CA B ASN A 1 123 ? 24.016 37.667 69.907 0.50 30.58 116 ASN A CA 1
ATOM 803 C C A ASN A 1 123 ? 23.120 38.737 70.550 0.50 33.50 116 ASN A C 1
ATOM 804 C C B ASN A 1 123 ? 23.104 38.720 70.547 0.50 33.46 116 ASN A C 1
ATOM 805 O O A ASN A 1 123 ? 23.046 38.845 71.771 0.50 34.62 116 ASN A O 1
ATOM 806 O O B ASN A 1 123 ? 23.009 38.803 71.768 0.50 34.47 116 ASN A O 1
ATOM 815 N N . MET A 1 124 ? 22.447 39.531 69.719 1.00 31.75 117 MET A N 1
ATOM 816 C CA . MET A 1 124 ? 21.486 40.520 70.225 1.00 32.53 117 MET A CA 1
ATOM 817 C C . MET A 1 124 ? 20.390 39.847 71.068 1.00 32.28 117 MET A C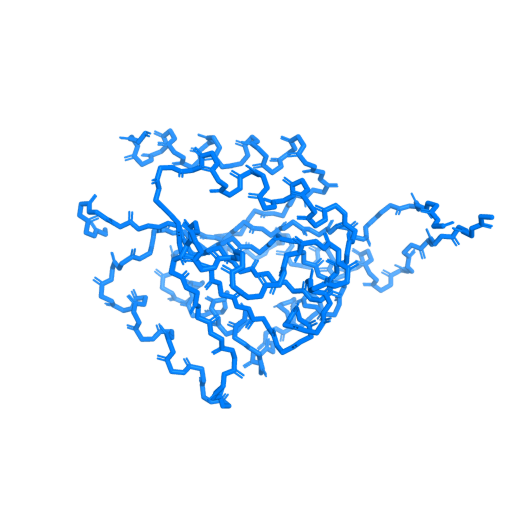 1
ATOM 818 O O . MET A 1 124 ? 20.053 40.313 72.153 1.00 35.76 117 MET A O 1
ATOM 823 N N . TYR A 1 125 ? 19.852 38.736 70.583 1.00 31.78 118 TYR A N 1
ATOM 824 C CA . TYR A 1 125 ? 18.795 38.049 71.305 1.00 35.21 118 TYR A CA 1
ATOM 825 C C . TYR A 1 125 ? 19.275 37.517 72.668 1.00 36.58 118 TYR A C 1
ATOM 826 O O . TYR A 1 125 ? 18.606 37.713 73.677 1.00 38.12 118 TYR A O 1
ATOM 835 N N . ALA A 1 126 ? 20.444 36.870 72.714 1.00 36.68 119 ALA A N 1
ATOM 836 C CA . ALA A 1 126 ? 20.954 36.341 73.979 1.00 39.21 119 ALA A CA 1
ATOM 837 C C . ALA A 1 126 ? 21.311 37.429 75.008 1.00 41.02 119 ALA A C 1
ATOM 838 O O . ALA A 1 126 ? 21.031 37.277 76.204 1.00 41.01 119 ALA A O 1
ATOM 840 N N . GLN A 1 127 ? 21.952 38.505 74.572 1.00 38.77 120 GLN A N 1
ATOM 841 C CA . GLN A 1 127 ? 22.302 39.570 75.520 1.00 43.33 120 GLN A CA 1
ATOM 842 C C . GLN A 1 127 ? 21.045 40.280 76.037 1.00 35.92 120 GLN A C 1
ATOM 843 O O . GLN A 1 127 ? 20.990 40.672 77.194 1.00 39.59 120 GLN A O 1
ATOM 849 N N . ALA A 1 128 ? 20.048 40.448 75.173 1.00 38.18 121 ALA A N 1
ATOM 850 C CA . ALA A 1 128 ? 18.770 41.025 75.593 1.00 45.26 121 ALA A CA 1
ATOM 851 C C . ALA A 1 128 ? 18.161 40.205 76.724 1.00 45.82 121 ALA A C 1
ATOM 852 O O . ALA A 1 128 ? 17.806 40.739 77.775 1.00 48.84 121 ALA A O 1
ATOM 854 N N . GLY A 1 129 ? 18.058 38.899 76.503 1.00 42.58 122 GLY A N 1
ATOM 855 C CA . GLY A 1 129 ? 17.531 38.000 77.515 1.00 38.17 122 GLY A CA 1
ATOM 856 C C . GLY A 1 129 ? 18.278 38.035 78.826 1.00 40.13 122 GLY A C 1
ATOM 857 O O . GLY A 1 129 ? 17.667 37.930 79.889 1.00 46.71 122 GLY A O 1
ATOM 858 N N . LYS A 1 130 ? 19.595 38.185 78.772 1.00 42.79 123 LYS A N 1
ATOM 859 C CA . LYS A 1 130 ? 20.385 38.228 80.008 1.00 44.92 123 LYS A CA 1
ATOM 860 C C . LYS A 1 130 ? 20.119 39.526 80.765 1.00 49.37 123 LYS A C 1
ATOM 861 O O . LYS A 1 130 ? 20.305 39.587 81.978 1.00 48.85 123 LYS A O 1
ATOM 867 N N . GLN A 1 131 ? 19.677 40.559 80.047 1.00 50.27 124 GLN A N 1
ATOM 868 C CA . GLN A 1 131 ? 19.308 41.831 80.681 1.00 57.52 124 GLN A CA 1
ATOM 869 C C . GLN A 1 131 ? 17.808 41.950 80.926 1.00 50.24 124 GLN A C 1
ATOM 870 O O . GLN A 1 131 ? 17.324 43.021 81.280 1.00 50.81 124 GLN A O 1
ATOM 876 N N . CYS A 1 132 ? 17.076 40.863 80.689 1.00 50.64 125 CYS A N 1
ATOM 877 C CA . CYS A 1 132 ? 15.618 40.848 80.825 1.00 53.86 125 CYS A CA 1
ATOM 878 C C . CYS A 1 132 ? 14.924 41.846 79.890 1.00 55.29 125 CYS A C 1
ATOM 879 O O . CYS A 1 132 ? 13.856 42.358 80.205 1.00 61.29 125 CYS A O 1
ATOM 882 N N . ILE A 1 133 ? 15.543 42.114 78.745 1.00 52.34 126 ILE A N 1
ATOM 883 C CA . ILE A 1 133 ? 14.920 42.878 77.672 1.00 40.09 126 ILE A CA 1
ATOM 884 C C . ILE A 1 133 ? 14.117 41.935 76.768 1.00 46.18 126 ILE A C 1
ATOM 885 O O . ILE A 1 133 ? 14.657 40.950 76.270 1.00 42.13 126 ILE A O 1
ATOM 890 N N . PRO A 1 134 ? 12.825 42.236 76.559 1.00 46.81 127 PRO A N 1
ATOM 891 C CA . PRO A 1 134 ? 11.903 41.376 75.811 1.00 43.96 127 PRO A CA 1
ATOM 892 C C . PRO A 1 134 ? 12.323 41.138 74.377 1.00 42.13 127 PRO A C 1
ATOM 893 O O . PRO A 1 134 ? 12.810 42.048 73.697 1.00 44.28 127 PRO A O 1
ATOM 897 N N . GLY A 1 135 ? 12.115 39.910 73.917 1.00 43.29 128 GLY A N 1
ATOM 898 C CA . GLY A 1 135 ? 12.432 39.544 72.548 1.00 37.20 128 GLY A CA 1
ATOM 899 C C . GLY A 1 135 ? 11.180 39.046 71.853 1.00 41.38 128 GLY A C 1
ATOM 900 O O . GLY A 1 135 ? 10.377 38.341 72.452 1.00 45.65 128 GLY A O 1
ATOM 901 N N . ILE A 1 136 ? 10.996 39.437 70.598 1.00 42.38 129 ILE A N 1
ATOM 902 C CA . ILE A 1 136 ? 9.868 38.955 69.815 1.00 34.85 129 ILE A CA 1
ATOM 903 C C . ILE A 1 136 ? 10.478 38.251 68.616 1.00 38.33 129 ILE A C 1
ATOM 904 O O . ILE A 1 136 ? 11.246 38.855 67.879 1.00 38.70 129 ILE A O 1
ATOM 909 N N . VAL A 1 137 ? 10.192 36.961 68.452 1.00 41.67 130 VAL A N 1
ATOM 910 C CA . VAL A 1 137 ? 10.831 36.194 67.381 1.00 34.99 130 VAL A CA 1
ATOM 911 C C . VAL A 1 137 ? 9.790 35.707 66.371 1.00 41.91 130 VAL A C 1
ATOM 912 O O . VAL A 1 137 ? 8.833 34.999 66.744 1.00 38.13 130 VAL A O 1
ATOM 916 N N . PHE A 1 138 ? 9.963 36.109 65.104 1.00 31.22 131 PHE A N 1
ATOM 917 C CA . PHE A 1 138 ? 9.024 35.715 64.043 1.00 38.71 131 PHE A CA 1
ATOM 918 C C . PHE A 1 138 ? 9.611 34.529 63.310 1.00 42.76 131 PHE A C 1
ATOM 919 O O . PHE A 1 138 ? 10.394 34.693 62.375 1.00 43.79 131 PHE A O 1
ATOM 927 N N . ALA A 1 139 ? 9.238 33.335 63.761 1.00 45.18 132 ALA A N 1
ATOM 928 C CA . ALA A 1 139 ? 9.637 32.095 63.106 1.00 43.28 132 ALA A CA 1
ATOM 929 C C . ALA A 1 139 ? 8.826 31.942 61.825 1.00 43.62 132 ALA A C 1
ATOM 930 O O . ALA A 1 139 ? 7.669 31.523 61.858 1.00 49.12 132 ALA A O 1
ATOM 932 N N . CYS A 1 140 ? 9.427 32.315 60.703 1.00 42.24 133 CYS A N 1
ATOM 933 C CA . CYS A 1 140 ? 8.698 32.435 59.438 1.00 53.80 133 CYS A CA 1
ATOM 934 C C . CYS A 1 140 ? 8.607 31.115 58.669 1.00 60.04 133 CYS A C 1
ATOM 935 O O . CYS A 1 140 ? 7.872 31.016 57.686 1.00 65.99 133 CYS A O 1
ATOM 938 N N . ASP A 1 141 ? 9.336 30.098 59.117 1.00 54.15 134 ASP A N 1
ATOM 939 C CA . ASP A 1 141 ? 9.314 28.802 58.437 1.00 59.29 134 ASP A CA 1
ATOM 940 C C . ASP A 1 141 ? 8.718 27.691 59.305 1.00 60.02 134 ASP A C 1
ATOM 941 O O . ASP A 1 141 ? 9.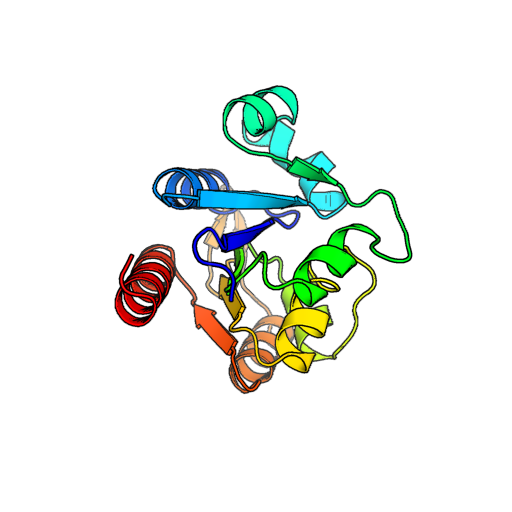389 26.701 59.577 1.00 69.53 134 ASP A O 1
ATOM 946 N N . THR A 1 142 ? 7.461 27.834 59.724 1.00 61.06 135 THR A N 1
ATOM 947 C CA . THR A 1 142 ? 6.843 26.848 60.622 1.00 54.12 135 THR A CA 1
ATOM 948 C C . THR A 1 142 ? 5.589 26.192 60.057 1.00 64.95 135 THR A C 1
ATOM 949 O O . THR A 1 142 ? 4.970 25.341 60.710 1.00 60.02 135 THR A O 1
ATOM 953 N N . GLU A 1 143 ? 5.187 26.595 58.862 1.00 67.95 136 GLU A N 1
ATOM 954 C CA . GLU A 1 143 ? 4.080 25.911 58.222 1.00 75.96 136 GLU A CA 1
ATOM 955 C C . GLU A 1 143 ? 4.452 25.542 56.805 1.00 69.41 136 GLU A C 1
ATOM 956 O O . GLU A 1 143 ? 5.351 26.155 56.223 1.00 69.67 136 GLU A O 1
ATOM 962 N N . PRO A 1 144 ? 3.785 24.512 56.260 1.00 68.11 137 PRO A N 1
ATOM 963 C CA . PRO A 1 144 ? 3.876 24.210 54.830 1.00 62.81 137 PRO A CA 1
ATOM 964 C C . PRO A 1 144 ? 3.754 25.481 54.000 1.00 64.70 137 PRO A C 1
ATOM 965 O O . PRO A 1 144 ? 2.841 26.274 54.237 1.00 69.44 137 PRO A O 1
ATOM 969 N N . THR A 1 145 ? 4.673 25.680 53.061 1.00 66.71 138 THR A N 1
ATOM 970 C CA . THR A 1 145 ? 4.591 26.817 52.151 1.00 74.30 138 THR A CA 1
ATOM 971 C C . THR A 1 145 ? 5.016 26.471 50.720 1.00 78.71 138 THR A C 1
ATOM 972 O O . THR A 1 145 ? 5.761 25.520 50.494 1.00 83.26 138 THR A O 1
ATOM 976 N N . VAL A 1 146 ? 4.526 27.252 49.760 1.00 79.69 139 VAL A N 1
ATOM 977 C CA . VAL A 1 146 ? 4.845 27.063 48.347 1.00 78.73 139 VAL A CA 1
ATOM 978 C C . VAL A 1 146 ? 5.959 28.028 47.919 1.00 85.60 139 VAL A C 1
ATOM 979 O O . VAL A 1 146 ? 6.050 29.144 48.437 1.00 83.96 139 VAL A O 1
ATOM 983 N N . VAL A 1 147 ? 6.823 27.595 47.001 1.00 92.35 140 VAL A N 1
ATOM 984 C CA . VAL A 1 147 ? 7.856 28.474 46.452 1.00 91.84 140 VAL A CA 1
ATOM 985 C C . VAL A 1 147 ? 7.859 28.444 44.927 1.00 88.42 140 VAL A C 1
ATOM 986 O O . VAL A 1 147 ? 7.190 27.615 44.311 1.00 94.05 140 VAL A O 1
ATOM 990 N N . TRP A 1 154 ? 5.909 25.081 40.849 1.00 111.53 147 TRP A N 1
ATOM 991 C CA . TRP A 1 154 ? 5.882 25.400 42.275 1.00 106.59 147 TRP A CA 1
ATOM 992 C C . TRP A 1 154 ? 6.465 24.260 43.111 1.00 95.89 147 TRP A C 1
ATOM 993 O O . TRP A 1 154 ? 6.410 23.097 42.721 1.00 96.10 147 TRP A O 1
ATOM 1004 N N . VAL A 1 155 ? 7.019 24.595 44.267 1.00 93.21 148 VAL A N 1
ATOM 1005 C CA . VAL A 1 155 ? 7.585 23.577 45.144 1.00 88.71 148 VAL A CA 1
ATOM 1006 C C . VAL A 1 155 ? 7.079 23.770 46.568 1.00 82.66 148 VAL A C 1
ATOM 1007 O O . VAL A 1 155 ? 7.041 24.888 47.083 1.00 82.42 148 VAL A O 1
ATOM 1011 N N . GLU A 1 156 ? 6.676 22.676 47.199 1.00 76.98 149 GLU A N 1
ATOM 1012 C CA . GLU A 1 156 ? 6.211 22.734 48.576 1.00 67.35 149 GLU A CA 1
ATOM 1013 C C . GLU A 1 156 ? 7.330 22.512 49.591 1.00 56.93 149 GLU A C 1
ATOM 1014 O O . GLU A 1 156 ? 8.007 21.490 49.557 1.00 62.09 149 GLU A O 1
ATOM 1020 N N . LEU A 1 157 ? 7.512 23.464 50.497 1.00 53.77 150 LEU A N 1
ATOM 1021 C CA . LEU A 1 157 ? 8.404 23.274 51.630 1.00 57.94 150 LEU A CA 1
ATOM 1022 C C . LEU A 1 157 ? 7.615 22.966 52.898 1.00 61.95 150 LEU A C 1
ATOM 1023 O O . LEU A 1 157 ? 6.636 23.645 53.197 1.00 68.30 150 LEU A O 1
ATOM 1028 N N . ARG A 1 158 ? 8.052 21.949 53.640 1.00 50.80 151 ARG A N 1
ATOM 1029 C CA . ARG A 1 158 ? 7.407 21.548 54.893 1.00 56.89 151 ARG A CA 1
ATOM 1030 C C . ARG A 1 158 ? 8.424 21.497 56.028 1.00 56.48 151 ARG A C 1
ATOM 1031 O O . ARG A 1 158 ? 9.463 20.863 55.898 1.00 54.57 151 ARG A O 1
ATOM 1039 N N . PRO A 1 159 ? 8.133 22.171 57.147 1.00 56.56 152 PRO A N 1
ATOM 1040 C CA . PRO A 1 159 ? 9.085 22.142 58.258 1.00 53.85 152 PRO A CA 1
ATOM 1041 C C . PRO A 1 159 ? 9.235 20.733 58.822 1.00 47.71 152 PRO A C 1
ATOM 1042 O O . PRO A 1 159 ? 8.263 19.994 58.903 1.00 50.58 152 PRO A O 1
ATOM 1046 N N . ARG A 1 160 ? 10.451 20.348 59.183 1.00 39.48 153 ARG A N 1
ATOM 1047 C CA . ARG A 1 160 ? 10.665 19.013 59.729 1.00 45.88 153 ARG A CA 1
ATOM 1048 C C . ARG A 1 160 ? 10.368 19.039 61.230 1.00 42.66 153 ARG A C 1
ATOM 1049 O O . ARG A 1 160 ? 10.157 20.112 61.813 1.00 41.30 153 ARG A O 1
ATOM 1057 N N . ALA A 1 161 ? 10.347 17.867 61.854 1.00 44.35 154 ALA A N 1
ATOM 1058 C CA . ALA A 1 161 ? 10.139 17.772 63.298 1.00 44.10 154 ALA A CA 1
ATOM 1059 C C . ALA A 1 161 ? 11.139 18.665 64.051 1.00 50.29 154 ALA A C 1
ATOM 1060 O O . ALA A 1 161 ? 10.755 19.332 65.011 1.00 49.18 154 ALA A O 1
ATOM 1062 N N . ILE A 1 162 ? 12.401 18.718 63.606 1.00 43.44 155 ILE A N 1
ATOM 1063 C CA . ILE A 1 162 ? 13.401 19.550 64.306 1.00 38.59 155 ILE A CA 1
ATOM 1064 C C . ILE A 1 162 ? 13.020 21.050 64.291 1.00 38.59 155 ILE A C 1
ATOM 1065 O O . ILE A 1 162 ? 13.180 21.742 65.293 1.00 36.47 155 ILE A O 1
ATOM 1070 N N . GLU A 1 163 ? 12.522 21.550 63.166 1.00 37.88 156 GLU A N 1
ATOM 1071 C CA . GLU A 1 163 ? 12.042 22.932 63.114 1.00 39.99 156 GLU A CA 1
ATOM 1072 C C . GLU A 1 163 ? 10.916 23.158 64.135 1.00 42.52 156 GLU A C 1
ATOM 1073 O O . GLU A 1 163 ? 10.853 24.204 64.772 1.00 42.45 156 GLU A O 1
ATOM 1079 N N . LEU A 1 164 ? 10.011 22.189 64.257 1.00 44.33 157 LEU A N 1
ATOM 1080 C CA . LEU A 1 164 ? 8.870 22.337 65.164 1.00 48.06 157 LEU A CA 1
ATOM 1081 C C . LEU A 1 164 ? 9.310 22.212 66.621 1.00 47.39 157 LEU A C 1
ATOM 1082 O O . LEU A 1 164 ? 8.868 22.976 67.471 1.00 43.29 157 LEU A O 1
ATOM 1087 N N . ASP A 1 165 ? 10.187 21.251 66.903 1.00 41.79 158 ASP A N 1
ATOM 1088 C CA . ASP A 1 165 ? 10.776 21.134 68.231 1.00 43.77 158 ASP A CA 1
ATOM 1089 C C . ASP A 1 165 ? 11.540 22.409 68.638 1.00 38.34 158 ASP A C 1
ATOM 1090 O O . ASP A 1 165 ? 11.457 22.846 69.788 1.00 40.57 158 ASP A O 1
ATOM 1095 N N . ASN A 1 166 ? 12.270 23.017 67.707 1.00 38.64 159 ASN A N 1
ATOM 1096 C CA . ASN A 1 166 ? 13.057 24.192 68.068 1.00 36.79 159 ASN A CA 1
ATOM 1097 C C . ASN A 1 166 ? 12.176 25.409 68.368 1.00 37.11 159 ASN A C 1
ATOM 1098 O O . ASN A 1 166 ? 12.476 26.194 69.272 1.00 35.36 159 ASN A O 1
ATOM 1103 N N . VAL A 1 167 ? 11.101 25.561 67.603 1.00 38.22 160 VAL A N 1
ATOM 1104 C CA . VAL A 1 167 ? 10.111 26.608 67.851 1.00 37.11 160 VAL A CA 1
ATOM 1105 C C . VAL A 1 167 ? 9.465 26.431 69.229 1.00 42.40 160 VAL A C 1
ATOM 1106 O O . VAL A 1 167 ? 9.308 27.395 69.979 1.00 43.05 160 VAL A O 1
ATOM 1110 N N . GLU A 1 168 ? 9.097 25.198 69.566 1.00 45.31 161 GLU A N 1
ATOM 1111 C CA . GLU A 1 168 ? 8.552 24.911 70.893 1.00 42.83 161 GLU A CA 1
ATOM 1112 C C . GLU A 1 168 ? 9.556 25.223 72.012 1.00 43.44 161 GLU A C 1
ATOM 1113 O O . GLU A 1 168 ? 9.182 25.793 73.029 1.00 45.89 161 GLU A O 1
ATOM 1119 N N . ARG A 1 169 ? 10.818 24.839 71.831 1.00 42.22 162 ARG A N 1
ATOM 1120 C CA . ARG A 1 169 ? 11.871 25.153 72.812 1.00 48.50 162 ARG A CA 1
ATOM 1121 C C . ARG A 1 169 ? 12.031 26.654 73.043 1.00 42.25 162 ARG A C 1
ATOM 1122 O O . ARG A 1 169 ? 12.001 27.119 74.171 1.00 44.48 162 ARG A O 1
ATOM 1130 N N . LEU A 1 170 ? 12.236 27.398 71.960 1.00 37.98 163 LEU A N 1
ATOM 1131 C CA . LEU A 1 170 ? 12.453 28.835 72.056 1.00 35.14 163 LEU A CA 1
ATOM 1132 C C . LEU A 1 170 ? 11.235 29.575 72.633 1.00 43.70 163 LEU A C 1
ATOM 1133 O O . LEU A 1 170 ? 11.392 30.600 73.287 1.00 42.14 163 LEU A O 1
ATOM 1138 N N . SER A 1 171 ? 10.028 29.058 72.409 1.00 39.45 164 SER A N 1
ATOM 1139 C CA . SER A 1 171 ? 8.840 29.757 72.895 1.00 45.05 164 SER A CA 1
ATOM 1140 C C . SER A 1 171 ? 8.742 29.662 74.417 1.00 51.73 164 SER A C 1
ATOM 1141 O O . SER A 1 171 ? 7.977 30.384 75.039 1.00 50.91 164 SER A O 1
ATOM 1144 N N . ARG A 1 172 ? 9.535 28.783 75.020 1.00 47.59 165 ARG A N 1
ATOM 1145 C CA . ARG A 1 172 ? 9.483 28.609 76.459 1.00 49.78 165 ARG A CA 1
ATOM 1146 C C . ARG A 1 172 ? 10.503 29.477 77.196 1.00 45.98 165 ARG A C 1
ATOM 1147 O O . ARG A 1 172 ? 10.512 29.506 78.426 1.00 54.09 165 ARG A O 1
ATOM 1155 N N . PHE A 1 173 ? 11.360 30.167 76.445 1.00 43.11 166 PHE A N 1
ATOM 1156 C CA . PHE A 1 173 ? 12.336 31.101 77.014 1.00 40.58 166 PHE A CA 1
ATOM 1157 C C . PHE A 1 173 ? 11.640 32.248 77.725 1.00 46.88 166 PHE A C 1
ATOM 1158 O O . PHE A 1 173 ? 10.620 32.758 77.259 1.00 47.90 166 PHE A O 1
ATOM 1166 N N . GLU A 1 174 ? 12.219 32.659 78.845 1.00 45.43 167 GLU A N 1
ATOM 1167 C CA . GLU A 1 174 ? 11.771 33.833 79.581 1.00 43.59 167 GLU A CA 1
ATOM 1168 C C . GLU A 1 174 ? 11.916 35.075 78.697 1.00 40.79 167 GLU A C 1
ATOM 1169 O O . GLU A 1 174 ? 12.813 35.142 77.867 1.00 44.71 167 GLU A O 1
ATOM 1175 N N . TYR A 1 175 ? 10.998 36.025 78.833 1.00 44.83 168 TYR A N 1
ATOM 1176 C CA . TYR A 1 175 ? 11.088 37.309 78.133 1.00 45.93 168 TYR A CA 1
ATOM 1177 C C . TYR A 1 175 ? 10.998 37.170 76.621 1.00 42.93 168 TYR A C 1
ATOM 1178 O O . TYR A 1 1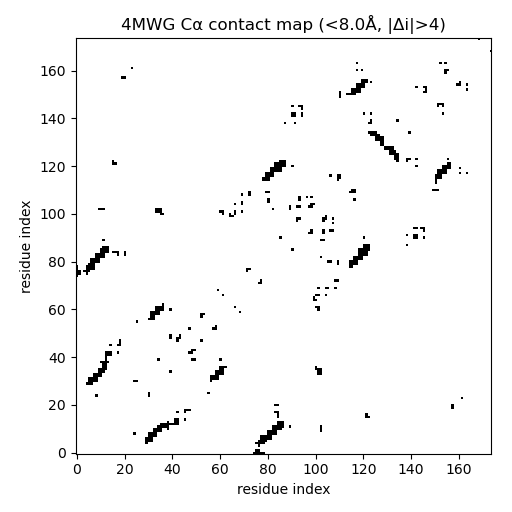75 ? 11.474 38.032 75.880 1.00 48.59 168 TYR A O 1
ATOM 1187 N N . THR A 1 176 ? 10.400 36.080 76.161 1.00 44.68 169 THR A N 1
ATOM 1188 C CA . THR A 1 176 ? 10.374 35.791 74.736 1.00 42.54 169 THR A CA 1
ATOM 1189 C C . THR A 1 176 ? 8.943 35.618 74.251 1.00 43.78 169 THR A C 1
ATOM 1190 O O . THR A 1 176 ? 8.129 34.965 74.894 1.00 40.80 169 THR A O 1
ATOM 1194 N N . THR A 1 177 ? 8.630 36.243 73.125 1.00 43.47 170 THR A N 1
ATOM 1195 C CA . THR A 1 177 ? 7.368 35.985 72.459 1.00 43.46 170 THR A CA 1
ATOM 1196 C C . THR A 1 177 ? 7.675 35.435 71.079 1.00 42.82 170 THR A C 1
ATOM 1197 O O . THR A 1 177 ? 8.322 36.091 70.266 1.00 47.40 170 THR A O 1
ATOM 1201 N N . LEU A 1 178 ? 7.237 34.209 70.832 1.00 48.45 171 LEU A N 1
ATOM 1202 C CA . LEU A 1 178 ? 7.417 33.593 69.528 1.00 47.88 171 LEU A CA 1
ATOM 1203 C C . LEU A 1 178 ? 6.119 33.733 68.722 1.00 46.10 171 LEU A C 1
ATOM 1204 O O . LEU A 1 178 ? 5.051 33.388 69.201 1.00 41.26 171 LEU A O 1
ATOM 1209 N N . VAL A 1 179 ? 6.204 34.286 67.515 1.00 44.83 172 VAL A N 1
ATOM 1210 C CA . VAL A 1 179 ? 5.003 34.447 66.698 1.00 46.45 172 VAL A CA 1
ATOM 1211 C C . VAL A 1 179 ? 5.185 33.746 65.355 1.00 49.29 172 VAL A C 1
ATOM 1212 O O . VAL A 1 179 ? 6.303 33.607 64.872 1.00 46.14 172 VAL A O 1
ATOM 1216 N N . ARG A 1 180 ? 4.086 33.298 64.759 1.00 51.60 173 ARG A N 1
ATOM 1217 C CA . ARG A 1 180 ? 4.186 32.432 63.588 1.00 58.82 173 ARG A CA 1
ATOM 1218 C C . ARG A 1 180 ? 3.506 33.013 62.362 1.00 56.97 173 ARG A C 1
ATOM 1219 O O . ARG A 1 180 ? 3.338 32.326 61.365 1.00 57.60 173 ARG A O 1
ATOM 1227 N N . SER A 1 181 ? 3.116 34.278 62.439 1.00 51.14 174 SER A N 1
ATOM 1228 C CA . SER A 1 181 ? 2.522 34.947 61.298 1.00 53.14 174 SER A CA 1
ATOM 1229 C C . SER A 1 181 ? 2.727 36.446 61.382 1.00 50.38 174 SER A C 1
ATOM 1230 O O . SER A 1 181 ? 3.031 36.977 62.445 1.00 45.87 174 SER A O 1
ATOM 1233 N N . LEU A 1 182 ? 2.542 37.118 60.253 1.00 52.74 175 LEU A N 1
ATOM 1234 C CA . LEU A 1 182 ? 2.598 38.572 60.188 1.00 59.14 175 LEU A CA 1
ATOM 1235 C C . LEU A 1 182 ? 1.597 39.234 61.118 1.00 57.86 175 LEU A C 1
ATOM 1236 O O . LEU A 1 182 ? 1.951 40.157 61.851 1.00 53.05 175 LEU A O 1
ATOM 1241 N N . ASP A 1 183 ? 0.349 38.772 61.065 1.00 58.79 176 ASP A N 1
ATOM 1242 C CA . ASP A 1 183 ? -0.706 39.272 61.943 1.00 56.96 176 ASP A CA 1
ATOM 1243 C C . ASP A 1 183 ? -0.277 39.203 63.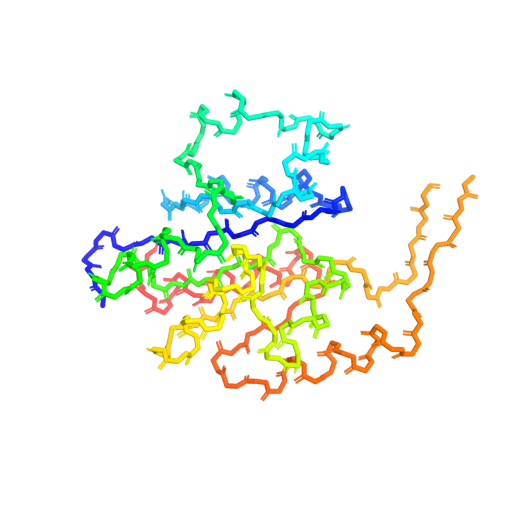396 1.00 58.31 176 ASP A C 1
ATOM 1244 O O . ASP A 1 183 ? -0.476 40.148 64.149 1.00 57.07 176 ASP A O 1
ATOM 1249 N N . GLU A 1 184 ? 0.311 38.072 63.779 1.00 54.41 177 GLU A N 1
ATOM 1250 C CA . GLU A 1 184 ? 0.686 37.838 65.163 1.00 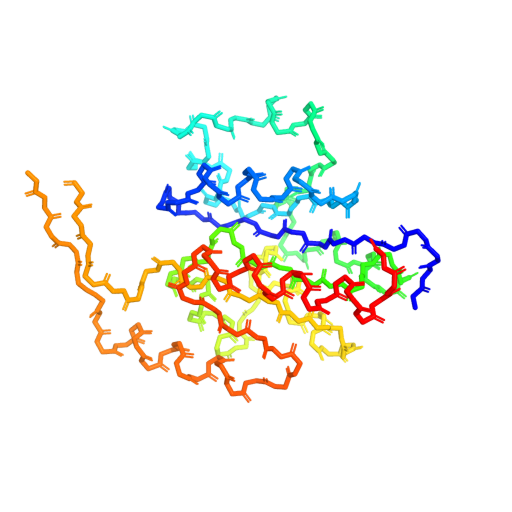55.09 177 GLU A CA 1
ATOM 1251 C C . GLU A 1 184 ? 1.874 38.720 65.559 1.00 55.36 177 GLU A C 1
ATOM 1252 O O . GLU A 1 184 ? 1.922 39.224 66.683 1.00 51.30 177 GLU A O 1
ATOM 1258 N N . LEU A 1 185 ? 2.825 38.904 64.638 1.00 45.83 178 LEU A N 1
ATOM 1259 C CA . LEU A 1 185 ? 3.926 39.849 64.842 1.00 43.98 178 LEU A CA 1
ATOM 1260 C C . LEU A 1 185 ? 3.378 41.256 65.095 1.00 48.69 178 LEU A C 1
ATOM 1261 O O . LEU A 1 185 ? 3.753 41.925 66.065 1.00 44.29 178 LEU A O 1
ATOM 1266 N N . LYS A 1 186 ? 2.470 41.686 64.225 1.00 50.50 179 LYS A N 1
ATOM 1267 C CA . LYS A 1 186 ? 1.902 43.018 64.300 1.00 54.35 179 LYS A CA 1
ATOM 1268 C C . LYS A 1 186 ? 1.243 43.200 65.658 1.00 59.03 179 LYS A C 1
ATOM 1269 O O . LYS A 1 186 ? 1.382 44.244 66.283 1.00 63.56 179 LYS A O 1
ATOM 1275 N N . ALA A 1 187 ? 0.571 42.157 66.136 1.00 53.75 180 ALA A N 1
ATOM 1276 C CA . ALA A 1 187 ? -0.091 42.209 67.435 1.00 54.96 180 ALA A CA 1
ATOM 1277 C C . ALA A 1 187 ? 0.901 42.259 68.609 1.00 51.06 180 ALA A C 1
ATOM 1278 O O . ALA A 1 187 ? 0.665 42.950 69.601 1.00 53.63 180 ALA A O 1
ATOM 1280 N N . ALA A 1 188 ? 2.004 41.530 68.501 1.00 50.39 181 ALA A N 1
ATOM 1281 C CA . ALA A 1 188 ? 3.015 41.543 69.557 1.00 51.06 181 ALA A CA 1
ATOM 1282 C C . ALA A 1 188 ? 3.731 42.898 69.643 1.00 48.93 181 ALA A C 1
ATOM 1283 O O . ALA A 1 188 ? 4.030 43.379 70.731 1.00 56.77 181 ALA A O 1
ATOM 1285 N N . LEU A 1 189 ? 4.006 43.502 68.492 1.00 50.75 182 LEU A N 1
ATOM 1286 C CA . LEU A 1 189 ? 4.587 44.840 68.446 1.00 52.49 182 LEU A CA 1
ATOM 1287 C C . LEU A 1 189 ? 3.616 45.836 69.077 1.00 56.71 182 LEU A C 1
ATOM 1288 O O . LEU A 1 189 ? 4.015 46.743 69.809 1.00 56.01 182 LEU A O 1
ATOM 1293 N N . GLY A 1 190 ? 2.332 45.633 68.804 1.00 61.72 183 GLY A N 1
ATOM 1294 C CA . GLY A 1 190 ? 1.283 46.487 69.331 1.00 64.11 183 GLY A CA 1
ATOM 1295 C C . GLY A 1 190 ? 1.166 46.362 70.833 1.00 67.01 183 GLY A C 1
ATOM 1296 O O . GLY A 1 190 ? 1.042 47.364 71.533 1.00 55.73 183 GLY A O 1
ATOM 1297 N N . GLU A 1 191 ? 1.194 45.131 71.332 1.00 61.10 184 GLU A N 1
ATOM 1298 C CA . GLU A 1 191 ? 1.224 44.912 72.774 1.00 64.13 184 GLU A CA 1
ATOM 1299 C C . GLU A 1 191 ? 2.436 45.589 73.403 1.00 60.33 184 GLU A C 1
ATOM 1300 O O . GLU A 1 191 ? 2.344 46.159 74.478 1.00 60.34 184 GLU A O 1
ATOM 1306 N N . ARG A 1 192 ? 3.575 45.517 72.724 1.00 60.50 185 ARG A N 1
ATOM 1307 C CA . ARG A 1 192 ? 4.801 46.091 73.263 1.00 60.24 185 ARG A CA 1
ATOM 1308 C C . ARG A 1 192 ? 4.676 47.609 73.386 1.00 61.93 185 ARG A C 1
ATOM 1309 O O . ARG A 1 192 ? 4.935 48.169 74.449 1.00 70.33 185 ARG A O 1
ATOM 1317 N N . LEU A 1 193 ? 4.270 48.261 72.298 1.00 61.08 186 LEU A N 1
ATOM 1318 C CA . LEU A 1 193 ? 4.066 49.714 72.277 1.00 60.34 186 LEU A CA 1
ATOM 1319 C C . LEU A 1 193 ? 3.108 50.166 73.359 1.00 63.23 186 LEU A C 1
ATOM 1320 O O . LEU A 1 193 ? 3.309 51.205 73.987 1.00 72.51 186 LEU A O 1
ATOM 1325 N N . SER A 1 194 ? 2.059 49.378 73.567 1.00 63.50 187 SER A N 1
ATOM 1326 C CA . SER A 1 194 ? 1.052 49.677 74.573 1.00 66.52 187 SER A CA 1
ATOM 1327 C C . SER A 1 194 ? 1.664 49.650 75.970 1.00 72.83 187 SER A C 1
ATOM 1328 O O . SER A 1 194 ? 1.374 50.512 76.799 1.00 78.46 187 SER A O 1
ATOM 1331 N N . THR A 1 195 ? 2.517 48.663 76.224 1.00 72.96 188 THR A N 1
ATOM 1332 C CA . THR A 1 195 ? 3.204 48.562 77.508 1.00 74.47 188 THR A CA 1
ATOM 1333 C C . THR A 1 195 ? 4.134 49.749 77.740 1.00 76.53 188 THR A C 1
ATOM 1334 O O . THR A 1 195 ? 4.151 50.342 78.817 1.00 78.15 188 THR A O 1
ATOM 1338 N N . LEU A 1 196 ? 4.902 50.096 76.714 1.00 79.91 189 LEU A N 1
ATOM 1339 C CA . LEU A 1 196 ? 5.853 51.198 76.800 1.00 81.02 189 LEU A CA 1
ATOM 1340 C C . LEU A 1 196 ? 5.200 52.576 76.755 1.00 90.50 189 LEU A C 1
ATOM 1341 O O . LEU A 1 196 ? 5.871 53.583 76.976 1.00 93.16 189 LEU A O 1
ATOM 1346 N N . ASP A 1 197 ? 3.905 52.609 76.451 1.00 99.64 190 ASP A N 1
ATOM 1347 C CA . ASP A 1 197 ? 3.173 53.855 76.212 1.00 106.92 190 ASP A CA 1
ATOM 1348 C C . ASP A 1 197 ? 3.755 54.666 75.050 1.00 113.68 190 ASP A C 1
ATOM 1349 O O . ASP A 1 197 ? 4.033 55.858 75.194 1.00 118.38 190 ASP A O 1
ATOM 1354 N N . LEU A 1 198 ? 3.931 54.012 73.901 1.00 110.90 191 LEU A N 1
ATOM 1355 C CA . LEU A 1 198 ? 4.389 54.684 72.686 1.00 105.83 191 LEU A CA 1
ATOM 1356 C C . LEU A 1 198 ? 3.323 54.647 71.593 1.00 105.60 191 LEU A C 1
ATOM 1357 O O . LEU A 1 198 ? 3.636 54.702 70.400 1.00 102.84 191 LEU A O 1
#

Sequence (174 aa):
FKPDARFAWCVTGSGHLLDESIALALELPRADLFLSAAAEEVLPLYGWALPRLRKHFRVFRDNSASGVPVGMLYHGMYHTVVIAPATSSNTVAKCAFGISSDTLPTNNMYAQAGKQCIPGIVFACDTEPTVVWVELRPRAIELDNVERLSRFEYTTLVRSLDELKAALGERLSTLDL

Radius of gyration: 14.93 Å; Cα contacts (8 Å, |Δi|>4): 333; chains: 1; bounding box: 34×40×39 Å

CATH classification: 3.40.50.1950

Foldseek 3Di:
DDPQAEEAEEEEQDLQCQVVQVVLVLPGPHYAYEYWPNCQVRQVVNPHHPVNVVVRHHYHYFPDQVLVVLVVVVVRNHLEYEYPAAELVLLQCCLVVHQRTNSSVNVNVCLVVLRAYEYADAQAAWDPPVPIDGDDPSSVVSLVSNCPRHNYHYDHDSVRSSVVVVVVCVVVVD

Solvent-accessible surface area: 8722 Å² total; per-residue (Å²): 125,83,136,104,8,93,1,0,0,0,0,2,23,9,21,65,55,0,77,78,0,0,47,15,1,74,117,17,93,29,9,3,0,0,1,8,57,52,0,47,124,31,2,64,143,114,43,14,39,35,100,105,1,119,151,91,18,149,14,31,86,36,112,30,109,92,5,109,20,10,34,27,1,140,123,14,54,2,4,0,0,0,0,0,0,1,20,43,83,4,5,27,46,4,9,112,58,85,42,93,24,2,0,1,20,0,15,25,41,0,32,154,65,66,6,34,2,6,0,1,3,8,48,16,113,72,31,92,116,214,91,76,94,162,33,158,73,74,24,86,68,8,10,86,96,0,37,193,66,132,115,22,62,13,1,91,47,45,120,71,0,118,58,9,5,34,125,31,36,83,97,47,126,114

B-factor: mean 55.03, std 20.12, range [23.24, 131.49]